Protein AF-Q20GH3-F1 (afdb_monomer_lite)

Sequence (53 aa):
VGRIQLLRSYLDKVRDMVKPGCPEEVLKAALSAMASVSDVLTTMAAPAYRTEY

Radius of gyration: 15.41 Å; chains: 1; bounding box: 43×21×37 Å

Secondary structure (DSSP, 8-state):
--HHHHHHHHHHHHHHHS-TT--HHHHHHHHHHHHHHHHHHHHHHS-------

Structure (mmCIF, N/CA/C/O backbone):
data_AF-Q20GH3-F1
#
_entry.id   AF-Q20GH3-F1
#
loop_
_atom_site.group_PDB
_atom_site.id
_atom_site.type_symbol
_atom_site.label_atom_id
_atom_site.label_alt_id
_atom_site.label_comp_id
_atom_site.label_asym_id
_atom_site.label_entity_id
_atom_site.label_seq_id
_atom_site.pdbx_PDB_ins_code
_atom_site.Cartn_x
_atom_site.Cartn_y
_atom_site.Cartn_z
_atom_site.occupancy
_atom_site.B_iso_or_equiv
_atom_site.auth_seq_id
_atom_site.auth_comp_id
_atom_site.auth_asym_id
_atom_site.auth_atom_id
_atom_site.pdbx_PDB_model_num
ATOM 1 N N . VAL A 1 1 ? -5.816 -14.458 -12.967 1.00 63.22 1 VAL A N 1
ATOM 2 C CA . VAL A 1 1 ? -5.452 -13.102 -12.483 1.00 63.22 1 VAL A CA 1
ATOM 3 C C . VAL A 1 1 ? -3.949 -12.933 -12.622 1.00 63.22 1 VAL A C 1
ATOM 5 O O . VAL A 1 1 ? -3.222 -13.796 -12.150 1.00 63.22 1 VAL A O 1
ATOM 8 N N . GLY A 1 2 ? -3.478 -11.891 -13.313 1.00 89.62 2 GLY A N 1
ATOM 9 C CA . GLY A 1 2 ? -2.038 -11.622 -13.440 1.00 89.62 2 GLY A CA 1
ATOM 10 C C . GLY A 1 2 ? -1.425 -11.048 -12.154 1.00 89.62 2 GLY A C 1
ATOM 11 O O . GLY A 1 2 ? -2.139 -10.465 -11.341 1.00 89.62 2 GLY A O 1
ATOM 12 N N . ARG A 1 3 ? -0.097 -11.153 -11.981 1.00 81.88 3 ARG A N 1
ATOM 13 C CA . ARG A 1 3 ? 0.626 -10.632 -10.794 1.00 81.88 3 ARG A CA 1
ATOM 14 C C . ARG A 1 3 ? 0.347 -9.147 -10.521 1.00 81.88 3 ARG A C 1
ATOM 16 O O . ARG A 1 3 ? 0.128 -8.762 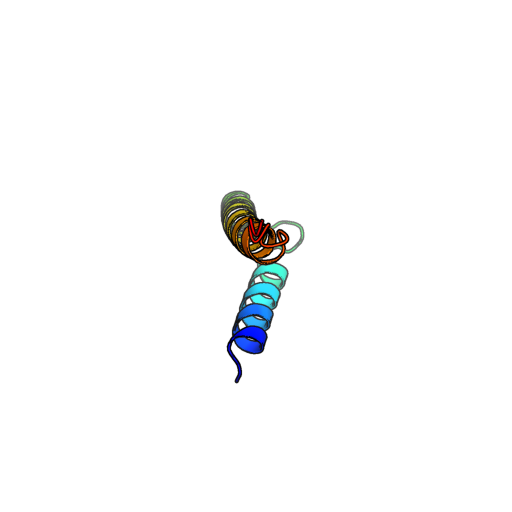-9.380 1.00 81.88 3 ARG A O 1
ATOM 23 N N . ILE A 1 4 ? 0.270 -8.331 -11.574 1.00 85.00 4 ILE A N 1
ATOM 24 C CA . ILE A 1 4 ? -0.058 -6.898 -11.469 1.00 85.00 4 ILE A CA 1
ATOM 25 C C . ILE A 1 4 ? -1.507 -6.677 -11.012 1.00 85.00 4 ILE A C 1
ATOM 27 O O . ILE A 1 4 ? -1.771 -5.792 -10.205 1.00 85.00 4 ILE A O 1
ATOM 31 N N . GLN A 1 5 ? -2.459 -7.483 -11.490 1.00 86.12 5 GLN A N 1
ATOM 32 C CA . GLN A 1 5 ? -3.849 -7.404 -11.023 1.00 86.12 5 GLN A CA 1
ATOM 33 C C . GLN A 1 5 ? -3.980 -7.840 -9.562 1.00 86.12 5 GLN A C 1
ATOM 35 O O . GLN A 1 5 ? -4.752 -7.239 -8.821 1.00 86.12 5 GLN A O 1
ATOM 40 N N . LEU A 1 6 ? -3.205 -8.841 -9.134 1.00 86.00 6 LEU A N 1
ATOM 41 C CA . LEU A 1 6 ? -3.155 -9.258 -7.736 1.00 86.00 6 LEU A CA 1
ATOM 42 C C . LEU A 1 6 ? -2.624 -8.130 -6.841 1.00 86.00 6 LEU A C 1
ATOM 44 O O . LEU A 1 6 ? -3.240 -7.824 -5.824 1.00 86.00 6 LEU A O 1
ATOM 48 N N . LEU A 1 7 ? -1.542 -7.463 -7.259 1.00 85.75 7 LEU A N 1
ATOM 49 C CA . LEU A 1 7 ? -1.010 -6.290 -6.564 1.00 85.75 7 LEU A CA 1
ATOM 50 C C . LEU A 1 7 ? -2.066 -5.183 -6.440 1.00 85.75 7 LEU A C 1
ATOM 52 O O . LEU A 1 7 ? -2.300 -4.694 -5.339 1.00 85.75 7 LEU A O 1
ATOM 56 N N . ARG A 1 8 ? -2.759 -4.837 -7.535 1.00 86.88 8 ARG A N 1
ATOM 57 C CA . ARG A 1 8 ? -3.853 -3.848 -7.508 1.00 86.88 8 ARG A CA 1
ATOM 58 C C . ARG A 1 8 ? -4.952 -4.228 -6.511 1.00 86.88 8 ARG A C 1
ATOM 60 O O . ARG A 1 8 ? -5.364 -3.384 -5.729 1.00 86.88 8 ARG A O 1
ATOM 67 N N . SER A 1 9 ? -5.354 -5.500 -6.469 1.00 88.62 9 SER A N 1
ATOM 68 C CA . SER A 1 9 ? -6.369 -5.978 -5.521 1.00 88.62 9 SER A CA 1
ATOM 69 C C . SER A 1 9 ? -5.939 -5.840 -4.055 1.00 88.62 9 SER A C 1
ATOM 71 O O . SER A 1 9 ? -6.767 -5.516 -3.205 1.00 88.62 9 SER A O 1
ATOM 73 N N . TYR A 1 10 ? -4.659 -6.054 -3.732 1.00 88.31 10 TYR A N 1
ATOM 74 C CA . TYR A 1 10 ? -4.155 -5.809 -2.377 1.00 88.31 10 TYR A CA 1
ATOM 75 C C . TYR A 1 10 ? -4.113 -4.317 -2.034 1.00 88.31 10 TYR A C 1
ATOM 77 O O . TYR A 1 10 ? -4.483 -3.954 -0.921 1.00 88.31 10 TYR A O 1
ATOM 85 N N . LEU A 1 11 ? -3.732 -3.454 -2.980 1.00 88.12 11 LEU A N 1
ATOM 86 C CA . LEU A 1 11 ? -3.758 -2.000 -2.785 1.00 88.12 11 LEU A CA 1
ATOM 87 C C . LEU A 1 11 ? -5.185 -1.477 -2.557 1.00 88.12 11 LEU A C 1
ATOM 89 O O . LEU A 1 11 ? -5.398 -0.659 -1.665 1.00 88.12 11 LEU A O 1
ATOM 93 N N . ASP A 1 12 ? -6.171 -1.998 -3.293 1.00 89.25 12 ASP A N 1
ATOM 94 C CA . ASP A 1 12 ? -7.587 -1.678 -3.071 1.00 89.25 12 ASP A CA 1
ATOM 95 C C . ASP A 1 12 ? -8.053 -2.093 -1.665 1.00 89.25 12 ASP A C 1
ATOM 97 O O . ASP A 1 12 ? -8.735 -1.323 -0.993 1.00 89.25 12 ASP A O 1
ATOM 101 N N . LYS A 1 13 ? -7.628 -3.266 -1.170 1.00 87.44 13 LYS A N 1
ATOM 102 C CA . LYS A 1 13 ? -7.932 -3.701 0.206 1.00 87.44 13 LYS A CA 1
ATOM 103 C C . LYS A 1 13 ? -7.324 -2.774 1.253 1.00 87.44 13 LYS A C 1
ATOM 105 O O . LYS A 1 13 ? -7.987 -2.468 2.237 1.00 87.44 13 LYS A O 1
ATOM 110 N N . VAL A 1 14 ? -6.084 -2.324 1.051 1.00 88.00 14 VAL A N 1
ATOM 111 C CA . VAL A 1 14 ? -5.443 -1.357 1.954 1.00 88.00 14 VAL A CA 1
ATOM 112 C C . VAL A 1 14 ? -6.226 -0.045 1.958 1.00 88.00 14 VAL A C 1
ATOM 114 O O . VAL A 1 14 ? -6.545 0.457 3.030 1.00 88.00 14 VAL A O 1
ATOM 117 N N . ARG A 1 15 ? -6.629 0.471 0.790 1.00 86.00 15 ARG A N 1
ATOM 118 C CA . ARG A 1 15 ? -7.486 1.666 0.701 1.00 86.00 15 ARG A CA 1
ATOM 119 C C . ARG A 1 15 ? -8.792 1.495 1.483 1.00 86.00 15 ARG A C 1
ATOM 121 O O . ARG A 1 15 ? -9.199 2.411 2.190 1.00 86.00 15 ARG A O 1
ATOM 128 N N . ASP A 1 16 ? -9.431 0.333 1.388 1.00 86.81 16 ASP A N 1
ATOM 129 C CA . ASP A 1 16 ? -10.694 0.068 2.085 1.00 86.81 16 ASP A CA 1
ATOM 130 C C . ASP A 1 16 ? -10.520 -0.105 3.606 1.00 86.81 16 ASP A C 1
ATOM 132 O O . ASP A 1 16 ? -11.463 0.148 4.361 1.00 86.81 16 ASP A O 1
ATOM 136 N N . MET A 1 17 ? -9.331 -0.519 4.062 1.00 85.56 17 MET A N 1
ATOM 137 C CA . MET A 1 17 ? -8.967 -0.602 5.483 1.00 85.56 17 MET A CA 1
ATOM 138 C C . MET A 1 17 ? -8.645 0.773 6.083 1.00 85.56 17 MET A C 1
ATOM 140 O O . MET A 1 17 ? -8.989 1.039 7.235 1.00 85.56 17 MET A O 1
ATOM 144 N N . VAL A 1 18 ? -8.018 1.663 5.310 1.00 88.44 18 VAL A N 1
ATOM 145 C CA . VAL A 1 18 ? -7.594 3.002 5.752 1.00 88.44 18 VAL A CA 1
ATOM 146 C C . VAL A 1 18 ? -8.717 4.019 5.515 1.00 88.44 18 VAL A C 1
ATOM 148 O O . VAL A 1 18 ? -8.603 4.959 4.729 1.00 88.44 18 VAL A O 1
ATOM 151 N N . LYS A 1 19 ? -9.854 3.809 6.185 1.00 86.00 19 LYS A N 1
ATOM 152 C CA . LYS A 1 19 ? -10.973 4.765 6.198 1.00 86.00 19 LYS A CA 1
ATOM 153 C C . LYS A 1 19 ? -10.722 5.902 7.197 1.00 86.00 19 LYS A C 1
ATOM 155 O O . LYS A 1 19 ? -10.007 5.696 8.178 1.00 86.00 19 LYS A O 1
ATOM 160 N N . PRO A 1 20 ? -11.342 7.083 7.009 1.00 82.69 20 PRO A N 1
ATOM 161 C CA . PRO A 1 20 ? -11.331 8.135 8.022 1.00 82.69 20 PRO A CA 1
ATOM 162 C C . PRO A 1 20 ? -11.813 7.584 9.372 1.00 82.69 20 PRO A C 1
ATOM 164 O O . PRO A 1 20 ? -12.887 6.990 9.447 1.00 82.69 20 PRO A O 1
ATOM 167 N N . GLY A 1 21 ? -11.001 7.749 10.418 1.00 84.69 21 GLY A N 1
ATOM 168 C CA . GLY A 1 21 ? -11.259 7.166 11.740 1.00 84.69 21 GLY A CA 1
ATOM 169 C C . GLY A 1 21 ? -10.704 5.750 11.952 1.00 84.69 21 GLY A C 1
ATOM 170 O O . GLY A 1 21 ? -11.073 5.108 12.932 1.00 84.69 21 GLY A O 1
ATOM 171 N N . CYS A 1 22 ? -9.837 5.240 11.067 1.00 87.56 22 CYS A N 1
ATOM 172 C CA . CYS A 1 22 ? -9.154 3.966 11.296 1.00 87.56 22 CYS A CA 1
ATOM 173 C C . CYS A 1 22 ? -8.233 4.020 12.534 1.00 87.56 22 CYS A C 1
ATOM 175 O O . CYS A 1 22 ? -7.668 5.077 12.831 1.00 87.56 22 CYS A O 1
ATOM 177 N N . PRO A 1 23 ? -8.019 2.886 13.227 1.00 92.06 23 PRO A N 1
ATOM 178 C CA . PRO A 1 23 ? -7.058 2.815 14.324 1.00 92.06 23 PRO A CA 1
ATOM 179 C C . PRO A 1 23 ? -5.641 3.193 13.872 1.00 92.06 23 PRO A C 1
ATOM 181 O O . PRO A 1 23 ? -5.226 2.836 12.767 1.00 92.06 23 PRO A O 1
ATOM 184 N N . GLU A 1 24 ? -4.879 3.859 14.743 1.00 90.38 24 GLU A N 1
ATOM 185 C CA . GLU A 1 24 ? -3.508 4.310 14.451 1.00 90.38 24 GLU A CA 1
ATOM 186 C C . GLU A 1 24 ? -2.598 3.158 14.004 1.00 90.38 24 GLU A C 1
ATOM 188 O O . GLU A 1 24 ? -1.883 3.274 13.012 1.00 90.38 24 GLU A O 1
ATOM 193 N N . GLU A 1 25 ? -2.694 2.007 14.668 1.00 90.50 25 GLU A N 1
ATOM 194 C CA . GLU A 1 25 ? -1.912 0.813 14.330 1.00 90.50 25 GLU A CA 1
A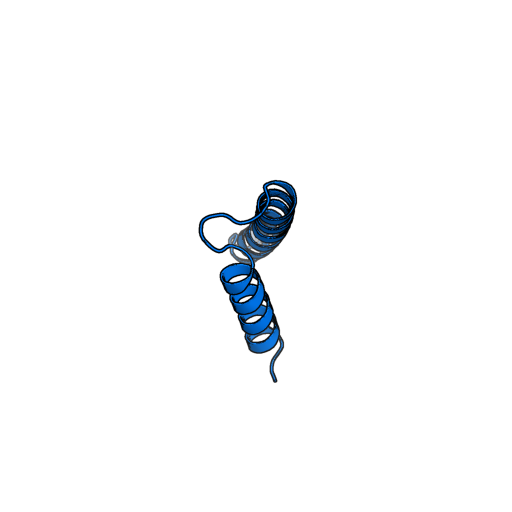TOM 195 C C . GLU A 1 25 ? -2.209 0.292 12.914 1.00 90.50 25 GLU A C 1
ATOM 197 O O . GLU A 1 25 ? -1.303 -0.140 12.199 1.00 90.50 25 GLU A O 1
ATOM 202 N N . VAL A 1 26 ? -3.467 0.388 12.465 1.00 89.94 26 VAL A N 1
ATOM 203 C CA . VAL A 1 26 ? -3.869 -0.001 11.104 1.00 89.94 26 VAL A CA 1
ATOM 204 C C . VAL A 1 26 ? -3.29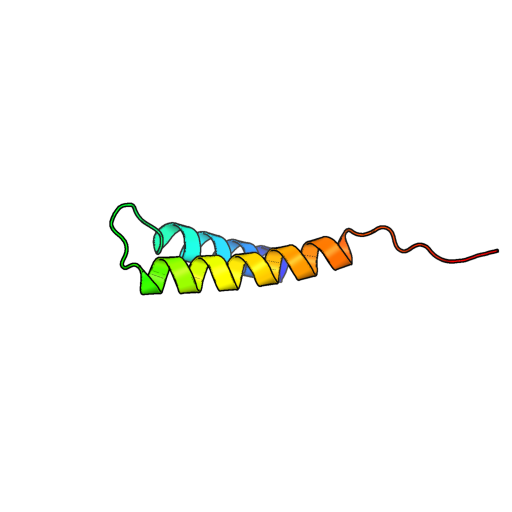1 0.976 10.084 1.00 89.94 26 VAL A C 1
ATOM 206 O O . VAL A 1 26 ? -2.757 0.549 9.059 1.00 89.94 26 VAL A O 1
ATOM 209 N N . LEU A 1 27 ? -3.342 2.279 10.379 1.00 89.50 27 LEU A N 1
ATOM 210 C CA . LEU A 1 27 ? -2.749 3.311 9.530 1.00 89.50 27 LEU A CA 1
ATOM 211 C C . LEU A 1 27 ? -1.232 3.128 9.411 1.00 89.50 27 LEU A C 1
ATOM 213 O O . LEU A 1 27 ? -0.687 3.159 8.309 1.00 89.50 27 LEU A O 1
ATOM 217 N N . LYS A 1 28 ? -0.551 2.889 10.533 1.00 89.19 28 LYS A N 1
ATOM 218 C CA . LYS A 1 28 ? 0.898 2.692 10.594 1.00 89.19 28 LYS A CA 1
ATOM 219 C C . LYS A 1 28 ? 1.331 1.454 9.813 1.00 89.19 28 LYS A C 1
ATOM 221 O O . LYS A 1 28 ? 2.230 1.548 8.981 1.00 89.19 28 LYS A O 1
ATOM 226 N N . ALA A 1 29 ? 0.647 0.325 10.008 1.00 89.25 29 ALA A N 1
ATOM 227 C CA . ALA A 1 29 ? 0.912 -0.901 9.259 1.00 89.25 29 ALA A CA 1
ATOM 228 C C . ALA A 1 29 ? 0.696 -0.711 7.747 1.00 89.25 29 ALA A C 1
ATOM 230 O O . ALA A 1 29 ? 1.529 -1.138 6.944 1.00 89.25 29 ALA A O 1
ATOM 231 N N . ALA A 1 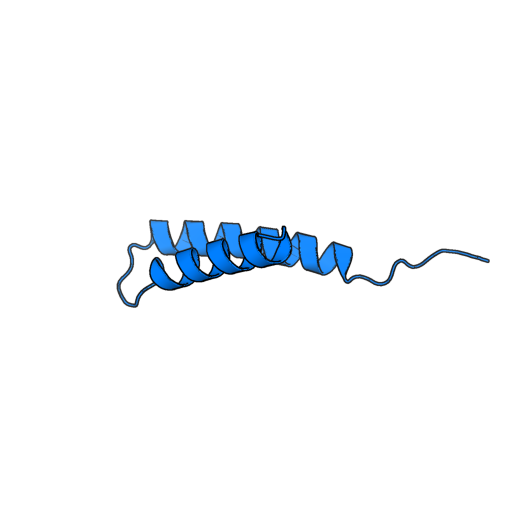30 ? -0.384 -0.028 7.355 1.00 90.44 30 ALA A N 1
ATOM 232 C CA . ALA A 1 30 ? -0.661 0.282 5.957 1.00 90.44 30 ALA A CA 1
ATOM 233 C C . ALA A 1 30 ? 0.437 1.159 5.339 1.00 90.44 30 ALA A C 1
ATOM 235 O O . ALA A 1 30 ? 0.964 0.821 4.280 1.00 90.44 30 ALA A O 1
ATOM 236 N N . LEU A 1 31 ? 0.832 2.244 6.010 1.00 87.88 31 LEU A N 1
ATOM 237 C CA . LEU A 1 31 ? 1.891 3.141 5.544 1.00 87.88 31 LEU A CA 1
ATOM 238 C C . LEU A 1 31 ? 3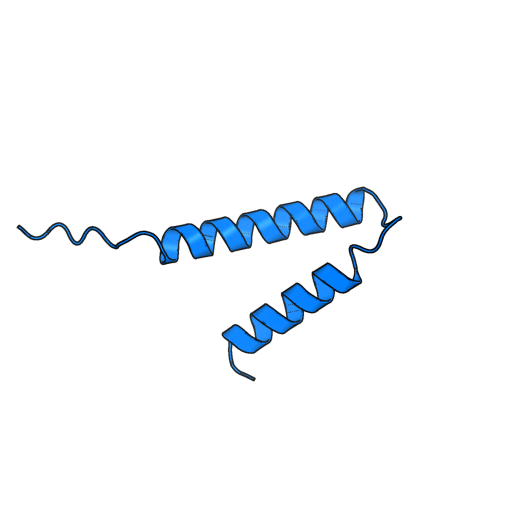.237 2.420 5.408 1.00 87.88 31 LEU A C 1
ATOM 240 O O . LEU A 1 31 ? 3.899 2.566 4.381 1.00 87.88 31 LEU A O 1
ATOM 244 N N . SER A 1 32 ? 3.622 1.595 6.389 1.00 87.62 32 SER A N 1
ATOM 245 C CA . SER A 1 32 ? 4.849 0.792 6.317 1.00 87.62 32 SER A CA 1
ATOM 246 C C . SER A 1 32 ? 4.839 -0.180 5.134 1.00 87.62 32 SER A C 1
ATOM 248 O O . SER A 1 32 ? 5.834 -0.287 4.417 1.00 87.62 32 SER A O 1
ATOM 250 N N . ALA A 1 33 ? 3.711 -0.851 4.880 1.00 88.19 33 ALA A N 1
ATOM 251 C CA . ALA A 1 33 ? 3.570 -1.739 3.730 1.00 88.19 33 ALA A CA 1
ATOM 252 C C . ALA A 1 33 ? 3.652 -0.977 2.394 1.00 88.19 33 ALA A C 1
ATOM 254 O O . ALA A 1 33 ? 4.315 -1.433 1.462 1.00 88.19 33 ALA A O 1
ATOM 255 N N . MET A 1 34 ? 3.022 0.199 2.295 1.00 89.19 34 MET A N 1
ATOM 256 C CA . MET A 1 34 ? 3.056 1.022 1.078 1.00 89.19 34 MET A CA 1
ATOM 257 C C . MET A 1 34 ? 4.445 1.601 0.797 1.00 89.19 34 MET A C 1
ATOM 259 O O . MET A 1 34 ? 4.861 1.635 -0.361 1.00 89.19 34 MET A O 1
ATOM 263 N N . ALA A 1 35 ? 5.188 1.995 1.835 1.00 87.12 35 ALA A N 1
ATOM 264 C CA . ALA A 1 35 ? 6.566 2.457 1.696 1.00 87.12 35 ALA A CA 1
ATOM 265 C C . ALA A 1 35 ? 7.468 1.372 1.079 1.00 87.12 35 ALA A C 1
ATOM 267 O O . ALA A 1 35 ? 8.198 1.653 0.133 1.00 87.12 35 ALA A O 1
ATOM 268 N N . SER A 1 36 ? 7.350 0.120 1.539 1.00 85.38 36 SER A N 1
ATOM 269 C CA . SER A 1 36 ? 8.106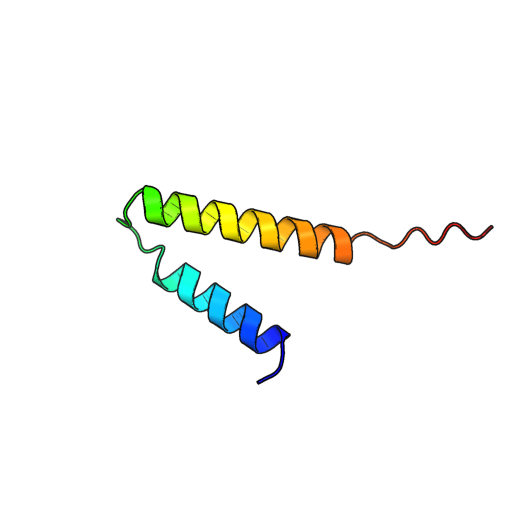 -1.011 0.979 1.00 85.38 36 SER A CA 1
ATOM 270 C C . SER A 1 36 ? 7.776 -1.272 -0.497 1.00 85.38 36 SER A C 1
ATOM 272 O O . SER A 1 36 ? 8.679 -1.493 -1.302 1.00 85.38 36 SER A O 1
ATOM 274 N N . VAL A 1 37 ? 6.497 -1.194 -0.883 1.00 87.69 37 VAL A N 1
ATOM 275 C CA . VAL A 1 37 ? 6.087 -1.339 -2.292 1.00 87.69 37 VAL A CA 1
ATOM 276 C C . VAL A 1 37 ? 6.652 -0.203 -3.148 1.00 87.69 37 VAL A C 1
ATOM 278 O O . VAL A 1 37 ? 7.148 -0.457 -4.244 1.00 87.69 37 VAL A O 1
ATOM 281 N N . SER A 1 38 ? 6.613 1.036 -2.651 1.00 87.50 38 SER A N 1
ATOM 282 C CA . SER A 1 38 ? 7.181 2.196 -3.345 1.00 87.50 38 SER A CA 1
ATOM 283 C C . SER A 1 38 ? 8.688 2.056 -3.560 1.00 87.50 38 SER A C 1
ATOM 285 O O . SER A 1 38 ? 9.172 2.389 -4.637 1.00 87.50 38 SER A O 1
ATOM 287 N N . ASP A 1 39 ? 9.425 1.545 -2.576 1.00 85.12 39 ASP A N 1
ATOM 288 C CA . ASP A 1 39 ? 10.878 1.357 -2.650 1.00 85.12 39 ASP A CA 1
ATOM 289 C C . ASP A 1 39 ? 11.281 0.329 -3.721 1.00 85.12 39 ASP A C 1
ATOM 291 O O . ASP A 1 39 ? 12.116 0.598 -4.589 1.00 85.12 39 ASP A O 1
ATOM 295 N N . VAL A 1 40 ? 10.589 -0.816 -3.748 1.00 85.94 40 VAL A N 1
ATOM 296 C CA . VAL A 1 40 ? 10.785 -1.847 -4.778 1.00 85.94 40 VAL A CA 1
ATOM 297 C C . VAL A 1 40 ? 10.466 -1.295 -6.165 1.00 85.94 40 VAL A C 1
ATOM 299 O O . VAL A 1 40 ? 11.261 -1.452 -7.091 1.00 85.94 40 VAL A O 1
ATOM 302 N N . LEU A 1 41 ? 9.324 -0.618 -6.322 1.00 85.19 41 LEU A N 1
ATOM 303 C CA . LEU A 1 41 ? 8.944 -0.017 -7.602 1.00 85.19 41 LEU A CA 1
ATOM 304 C C . LEU A 1 41 ? 9.924 1.078 -8.033 1.00 85.19 41 LEU A C 1
ATOM 306 O O . LEU A 1 41 ? 10.220 1.172 -9.219 1.00 85.19 41 LEU A O 1
ATOM 310 N N . THR A 1 42 ? 10.461 1.859 -7.094 1.00 84.62 42 THR A N 1
ATOM 311 C CA . THR A 1 42 ? 11.475 2.891 -7.361 1.00 84.62 42 THR A CA 1
ATOM 312 C C . THR A 1 42 ? 12.784 2.263 -7.823 1.00 84.62 42 THR A C 1
ATOM 314 O O . THR A 1 42 ? 13.355 2.716 -8.808 1.00 84.62 42 THR A O 1
ATOM 317 N N . THR A 1 43 ? 13.223 1.174 -7.189 1.00 84.44 43 THR A N 1
ATOM 318 C CA . THR A 1 43 ? 14.420 0.424 -7.600 1.00 84.44 43 THR A CA 1
ATOM 319 C C . THR A 1 43 ? 14.239 -0.212 -8.980 1.00 84.44 43 THR A C 1
ATOM 321 O O . THR A 1 43 ? 15.167 -0.228 -9.781 1.00 84.44 43 THR A O 1
ATOM 324 N N . MET A 1 44 ? 13.038 -0.705 -9.294 1.00 81.31 44 MET A N 1
ATOM 325 C CA . MET A 1 44 ? 12.707 -1.246 -10.618 1.00 81.31 44 MET A CA 1
ATOM 326 C C . MET A 1 44 ? 12.569 -0.165 -11.699 1.00 81.31 44 MET A C 1
ATOM 328 O O . MET A 1 44 ? 12.850 -0.434 -12.864 1.00 81.31 44 MET A O 1
ATOM 332 N N . ALA A 1 45 ? 12.078 1.021 -11.334 1.00 80.38 45 ALA A N 1
ATOM 333 C CA . ALA A 1 45 ? 11.895 2.158 -12.235 1.00 80.38 45 ALA A CA 1
ATOM 334 C C . ALA A 1 45 ? 13.175 2.978 -12.418 1.00 80.38 45 ALA A C 1
ATOM 336 O O . ALA A 1 45 ? 13.269 3.748 -13.376 1.00 80.38 45 ALA A O 1
ATOM 337 N N . ALA A 1 46 ? 14.148 2.825 -11.515 1.00 78.69 46 ALA A N 1
ATOM 338 C CA . ALA A 1 46 ? 15.464 3.400 -11.685 1.00 78.69 46 ALA A CA 1
ATOM 339 C C . ALA A 1 46 ? 16.011 2.925 -13.037 1.00 78.69 46 ALA A C 1
ATOM 341 O O . ALA A 1 46 ? 15.974 1.723 -13.326 1.00 78.69 46 ALA A O 1
ATOM 342 N N . PRO A 1 47 ? 16.489 3.842 -13.895 1.00 70.62 47 PRO A N 1
ATOM 343 C CA . PRO A 1 47 ? 17.142 3.430 -15.119 1.00 70.62 47 PRO A CA 1
ATOM 344 C C . PRO A 1 47 ? 18.277 2.496 -14.714 1.00 70.62 47 PRO A C 1
ATOM 346 O O . PRO A 1 47 ? 19.119 2.857 -13.889 1.00 70.62 47 PRO A O 1
ATOM 349 N N . ALA A 1 48 ? 18.289 1.283 -15.268 1.00 66.06 48 ALA A N 1
ATOM 350 C CA . ALA A 1 48 ? 19.488 0.475 -15.237 1.00 66.06 48 ALA A CA 1
ATOM 351 C C . ALA A 1 48 ? 20.538 1.315 -15.962 1.00 66.06 48 ALA A C 1
ATOM 353 O O . ALA A 1 48 ? 20.522 1.393 -17.192 1.00 66.06 48 ALA A O 1
ATOM 354 N N . TYR A 1 49 ? 21.405 2.009 -15.220 1.00 61.75 49 TYR A N 1
ATOM 355 C CA . TYR A 1 49 ? 22.651 2.481 -15.788 1.00 61.75 49 TYR A CA 1
ATOM 356 C C . TYR A 1 49 ? 23.397 1.194 -16.136 1.00 61.75 49 TYR A C 1
ATOM 358 O O . TYR A 1 49 ? 24.065 0.549 -15.334 1.00 61.75 49 TYR A O 1
ATOM 366 N N . ARG A 1 50 ? 23.143 0.708 -17.344 1.00 56.78 50 ARG A N 1
ATOM 367 C CA . ARG A 1 50 ? 23.990 -0.281 -17.956 1.00 56.78 50 ARG A CA 1
ATOM 368 C C . ARG A 1 50 ? 25.260 0.498 -18.246 1.00 56.78 50 ARG A C 1
ATOM 370 O O . ARG A 1 50 ? 25.311 1.259 -19.206 1.00 56.78 50 ARG A O 1
ATOM 377 N N . THR A 1 51 ? 26.216 0.402 -17.329 1.00 55.38 51 THR A N 1
ATOM 378 C CA . THR A 1 51 ? 27.603 0.780 -17.573 1.00 55.38 51 THR A CA 1
ATOM 379 C C . THR A 1 51 ? 28.097 -0.063 -18.742 1.00 55.38 51 THR A C 1
ATOM 381 O O . THR A 1 51 ? 28.560 -1.181 -18.558 1.00 55.38 51 THR A O 1
ATOM 384 N N . GLU A 1 52 ? 27.917 0.459 -19.945 1.00 54.81 52 GLU A N 1
ATOM 385 C CA . GLU A 1 52 ? 28.628 0.116 -21.173 1.00 54.81 52 GLU A CA 1
ATOM 386 C C . GLU A 1 52 ? 28.811 1.492 -21.836 1.00 54.81 52 GLU A C 1
ATOM 388 O O . GLU A 1 52 ? 27.817 2.138 -22.162 1.00 54.81 52 GLU A O 1
ATOM 393 N N . TYR A 1 53 ? 29.991 2.105 -21.926 1.00 42.12 53 TYR A N 1
ATOM 394 C CA . TYR A 1 53 ? 31.350 1.625 -22.182 1.00 42.12 53 TYR A CA 1
ATOM 395 C C . TYR A 1 53 ? 32.382 2.509 -21.470 1.00 42.12 53 TYR A C 1
ATOM 397 O O . TYR A 1 53 ? 32.072 3.704 -21.252 1.00 42.12 53 TYR A O 1
#

Foldseek 3Di:
DDPVVVVVVVVVVLVVQPDVVHDPVSVVVSVVVVVVVVVVVCVVPPPPPPPDD

Organism: Pinus armandii (NCBI:txid88733)

pLDDT: mean 82.58, std 10.8, range [42.12, 92.06]